Protein AF-A0A3D3FAV3-F1 (afdb_monomer_lite)

Sequence (83 aa):
MRKRFLFCISLLLLTAVACEKETERMEDYVADFATVVRENDAVKFLLDNNRLLTPSPPSDYTGKDGQRVVISYTPLQGDSVKI

Foldseek 3Di:
DVVVVVVVVVVVVVVVPPPPPPPPPPQPKDKFKWFWADDPNFIWTQGPVRQIAHEVVTDPDPDDHRDIDIDIWHDDPDRYTHD

pLDDT: mean 86.88, std 13.28, range [55.81, 98.62]

Structure (mmCIF, N/CA/C/O backbone):
data_AF-A0A3D3FAV3-F1
#
_entry.id   AF-A0A3D3FAV3-F1
#
loop_
_atom_site.group_PDB
_atom_site.id
_atom_site.type_symbol
_atom_site.label_atom_id
_atom_site.label_alt_id
_atom_site.label_comp_id
_atom_site.label_asym_id
_atom_site.label_entity_id
_atom_site.label_seq_id
_atom_site.pdbx_PDB_ins_code
_atom_site.Cartn_x
_atom_site.Cartn_y
_atom_site.Cartn_z
_atom_site.occupancy
_atom_site.B_iso_or_equiv
_atom_site.auth_seq_id
_atom_site.auth_comp_id
_atom_site.auth_asym_id
_atom_site.auth_atom_id
_atom_site.pdbx_PDB_model_num
ATOM 1 N N . MET A 1 1 ? -10.847 -8.641 67.276 1.00 59.06 1 MET A N 1
ATOM 2 C CA . MET A 1 1 ? -11.562 -8.011 66.137 1.00 59.06 1 MET A CA 1
ATOM 3 C C . MET A 1 1 ? -10.657 -7.145 65.254 1.00 59.06 1 MET A C 1
ATOM 5 O O . MET A 1 1 ? -10.701 -7.322 64.046 1.00 59.06 1 MET A O 1
ATOM 9 N N . ARG A 1 2 ? -9.750 -6.325 65.818 1.00 70.31 2 ARG A N 1
ATOM 10 C CA . ARG A 1 2 ? -8.764 -5.516 65.059 1.00 70.31 2 ARG A CA 1
ATOM 11 C C . ARG A 1 2 ? -7.947 -6.272 63.992 1.00 70.31 2 ARG A C 1
ATOM 13 O O . ARG A 1 2 ? -7.824 -5.779 62.883 1.00 70.31 2 ARG A O 1
ATOM 20 N N . LYS A 1 3 ? -7.433 -7.476 64.288 1.00 70.25 3 LYS A N 1
ATOM 21 C CA . LYS A 1 3 ? -6.621 -8.262 63.329 1.00 70.25 3 LYS A CA 1
ATOM 22 C C . LYS A 1 3 ? -7.415 -8.772 62.117 1.00 70.25 3 LYS A C 1
ATOM 24 O O . LYS A 1 3 ? -6.892 -8.777 61.013 1.00 70.25 3 LYS A O 1
ATOM 29 N N . ARG A 1 4 ? -8.685 -9.153 62.317 1.00 76.69 4 ARG A N 1
ATOM 30 C CA . ARG A 1 4 ? -9.590 -9.561 61.224 1.00 76.69 4 ARG A CA 1
ATOM 31 C C . ARG A 1 4 ? -9.962 -8.366 60.344 1.00 76.69 4 ARG A C 1
ATOM 33 O O . ARG A 1 4 ? -10.007 -8.498 59.133 1.00 76.69 4 ARG A O 1
ATOM 40 N N . PHE A 1 5 ? -10.145 -7.197 60.956 1.00 80.62 5 PHE A N 1
ATOM 41 C CA . PHE A 1 5 ? -10.412 -5.949 60.243 1.00 80.62 5 PHE A CA 1
ATOM 42 C C . PHE A 1 5 ? -9.224 -5.506 59.373 1.00 80.62 5 PHE A C 1
ATOM 44 O O . PHE A 1 5 ? -9.403 -5.198 58.201 1.00 80.62 5 PHE A O 1
ATOM 51 N N . LEU A 1 6 ? -8.001 -5.574 59.912 1.00 82.19 6 LEU A N 1
ATOM 52 C CA . LEU A 1 6 ? -6.763 -5.330 59.158 1.00 82.19 6 LEU A CA 1
ATOM 53 C C . LEU A 1 6 ? -6.582 -6.310 57.990 1.00 82.19 6 LEU A C 1
ATOM 55 O O . LEU A 1 6 ? -6.159 -5.902 56.914 1.00 82.19 6 LEU A O 1
ATOM 59 N N . PHE A 1 7 ? -6.949 -7.580 58.182 1.00 85.19 7 PHE A N 1
ATOM 60 C CA . PHE A 1 7 ? -6.908 -8.585 57.120 1.00 85.19 7 PHE A CA 1
ATOM 61 C C . PHE A 1 7 ? -7.898 -8.271 55.989 1.00 85.19 7 PHE A C 1
ATOM 63 O O . PHE A 1 7 ? -7.524 -8.322 54.822 1.00 85.19 7 PHE A O 1
ATOM 70 N N . CYS A 1 8 ? -9.129 -7.865 56.317 1.00 84.12 8 CYS A N 1
ATOM 71 C CA . CYS A 1 8 ? -10.107 -7.456 55.306 1.00 84.12 8 CYS A CA 1
ATOM 72 C C . CYS A 1 8 ? -9.659 -6.207 54.532 1.00 84.12 8 CYS A C 1
ATOM 74 O O . CYS A 1 8 ? -9.826 -6.157 53.319 1.00 84.12 8 CYS A O 1
ATOM 76 N N . ILE A 1 9 ? -9.050 -5.227 55.209 1.00 84.00 9 ILE A N 1
ATOM 77 C CA . ILE A 1 9 ? -8.504 -4.026 54.555 1.00 84.00 9 ILE A CA 1
ATOM 78 C C . ILE A 1 9 ? -7.355 -4.394 53.610 1.00 84.00 9 ILE A C 1
ATOM 80 O O . ILE A 1 9 ? -7.315 -3.922 52.478 1.00 84.00 9 ILE A O 1
ATOM 84 N N . SER A 1 10 ? -6.452 -5.276 54.046 1.00 81.50 10 SER A N 1
ATOM 85 C CA . SER A 1 10 ? -5.361 -5.779 53.207 1.00 81.50 10 SER A CA 1
ATOM 86 C C . SER A 1 10 ? -5.879 -6.512 51.968 1.00 81.50 10 SER A C 1
ATOM 88 O O . SER A 1 10 ? -5.309 -6.351 50.894 1.00 81.50 10 SER A O 1
ATOM 90 N N . LEU A 1 11 ? -6.947 -7.303 52.106 1.00 80.00 11 LEU A N 1
ATOM 91 C CA . LEU A 1 11 ? -7.549 -8.038 50.994 1.00 80.00 11 LEU A CA 1
ATOM 92 C C . LEU A 1 11 ? -8.244 -7.103 49.991 1.00 80.00 11 LEU A C 1
ATOM 94 O O . LEU A 1 11 ? -8.179 -7.342 48.790 1.00 80.00 11 LEU A O 1
ATOM 98 N N . LEU A 1 12 ? -8.851 -6.014 50.471 1.00 78.44 12 LEU A N 1
ATOM 99 C CA . LEU A 1 12 ? -9.506 -5.005 49.633 1.00 78.44 12 LEU A CA 1
ATOM 100 C C . LEU A 1 12 ? -8.499 -4.141 48.850 1.00 78.44 12 LEU A C 1
ATOM 102 O O . LEU A 1 12 ? -8.771 -3.720 47.732 1.00 78.44 12 LEU A O 1
ATOM 106 N N . LEU A 1 13 ? -7.316 -3.885 49.414 1.00 76.56 13 LEU A N 1
ATOM 107 C CA . LEU A 1 13 ? -6.260 -3.125 48.735 1.00 76.56 13 LEU A CA 1
ATOM 108 C C . LEU A 1 13 ? -5.597 -3.921 47.599 1.00 76.56 13 LEU A C 1
ATOM 110 O O . LEU A 1 13 ? -5.139 -3.324 46.630 1.00 76.56 13 LEU A O 1
ATOM 114 N N . LEU A 1 14 ? -5.595 -5.257 47.674 1.00 71.81 14 LEU A N 1
ATOM 115 C CA . LEU A 1 14 ? -5.057 -6.133 46.625 1.00 71.81 14 LEU A CA 1
ATOM 116 C C . LEU A 1 14 ? -5.860 -6.062 45.316 1.00 71.81 14 LEU A C 1
ATOM 118 O O . LEU A 1 14 ? -5.277 -6.215 44.247 1.00 71.81 14 LEU A O 1
ATOM 122 N N . THR A 1 15 ? -7.168 -5.784 45.368 1.00 68.81 15 THR A N 1
ATOM 123 C CA . THR A 1 15 ? -7.992 -5.649 44.152 1.00 68.81 15 THR A CA 1
ATOM 124 C C . THR A 1 15 ? -7.796 -4.310 43.440 1.00 68.81 15 THR A C 1
ATOM 126 O O . THR A 1 15 ? -8.151 -4.190 42.274 1.00 68.81 15 THR A O 1
ATOM 129 N N . ALA A 1 16 ? -7.223 -3.308 44.114 1.00 64.56 16 ALA A N 1
ATOM 130 C CA . ALA A 1 16 ? -6.947 -1.994 43.530 1.00 64.56 16 ALA A CA 1
ATOM 131 C C . ALA A 1 16 ? -5.634 -1.949 42.724 1.00 64.56 16 ALA A C 1
ATOM 133 O O . ALA A 1 16 ? -5.376 -0.966 42.039 1.00 64.56 16 ALA A O 1
ATOM 134 N N . VAL A 1 17 ? -4.815 -3.010 42.777 1.00 65.38 17 VAL A N 1
ATOM 135 C CA . VAL A 1 17 ? -3.566 -3.137 41.998 1.00 65.38 17 VAL A CA 1
ATOM 136 C C . VAL A 1 17 ? -3.792 -3.897 40.685 1.00 65.38 17 VAL A C 1
ATOM 138 O O . VAL A 1 17 ? -2.862 -4.473 40.120 1.00 65.38 17 VAL A O 1
ATOM 141 N N . ALA A 1 18 ? -5.027 -3.911 40.176 1.00 62.72 18 ALA A N 1
ATOM 142 C CA . ALA A 1 18 ? -5.278 -4.259 38.785 1.00 62.72 18 ALA A CA 1
ATOM 143 C C . ALA A 1 18 ? -4.689 -3.135 37.921 1.00 62.72 18 ALA A C 1
ATOM 145 O O . ALA A 1 18 ? -5.355 -2.162 37.587 1.00 62.72 18 ALA A O 1
ATOM 146 N N . CYS A 1 19 ? -3.387 -3.240 37.660 1.00 68.12 19 CYS A N 1
ATOM 147 C CA . CYS A 1 19 ? -2.668 -2.386 36.736 1.00 68.12 19 CYS A CA 1
ATOM 148 C C . CYS A 1 19 ? -3.278 -2.628 35.356 1.00 68.12 19 CYS A C 1
ATOM 150 O O . CYS A 1 19 ? -3.019 -3.653 34.721 1.00 68.12 19 CYS A O 1
ATOM 152 N N . GLU A 1 20 ? -4.153 -1.723 34.936 1.00 64.19 20 GLU A N 1
ATOM 153 C CA . GLU A 1 20 ? -4.655 -1.680 33.576 1.00 64.19 20 GLU A CA 1
ATOM 154 C C . GLU A 1 20 ? -3.461 -1.281 32.710 1.00 64.19 20 GLU A C 1
ATOM 156 O O . GLU A 1 20 ? -3.098 -0.111 32.609 1.00 64.19 20 GLU A O 1
ATOM 161 N N . LYS A 1 21 ? -2.746 -2.288 32.191 1.00 67.75 21 LYS A N 1
ATOM 162 C CA . LYS A 1 21 ? -1.694 -2.058 31.206 1.00 67.75 21 LYS A CA 1
ATOM 163 C C . LYS A 1 21 ? -2.380 -1.326 30.060 1.00 67.75 21 LYS A C 1
ATOM 165 O O . LYS A 1 21 ? -3.281 -1.901 29.446 1.00 67.75 21 LYS A O 1
ATOM 170 N N . GLU A 1 22 ? -1.981 -0.077 29.807 1.00 65.31 22 GLU A N 1
ATOM 171 C CA . GLU A 1 22 ? -2.441 0.638 28.621 1.00 65.31 22 GLU A CA 1
ATOM 172 C C . GLU A 1 22 ? -2.274 -0.311 27.442 1.00 65.31 22 GLU A C 1
ATOM 174 O O . GLU A 1 22 ? -1.225 -0.945 27.279 1.00 65.31 22 GLU A O 1
ATOM 179 N N . THR A 1 23 ? -3.351 -0.503 26.684 1.00 60.19 23 THR A N 1
ATOM 180 C CA . THR A 1 23 ? -3.264 -1.296 25.469 1.00 60.19 23 THR A CA 1
ATOM 181 C C . THR A 1 23 ? -2.303 -0.540 24.567 1.00 60.19 23 THR A C 1
ATOM 183 O O . THR A 1 23 ? -2.695 0.440 23.938 1.00 60.19 23 THR A O 1
ATOM 186 N N . GLU A 1 24 ? -1.036 -0.955 24.547 1.00 58.44 24 GLU A N 1
ATOM 187 C CA . GLU A 1 24 ? -0.104 -0.615 23.485 1.00 58.44 24 GLU A CA 1
ATOM 188 C C . GLU A 1 24 ? -0.768 -1.150 22.221 1.00 58.44 24 GLU A C 1
ATOM 190 O O . GLU A 1 24 ? -0.665 -2.334 21.893 1.00 58.44 24 GLU A O 1
ATOM 195 N N . ARG A 1 25 ? -1.568 -0.298 21.567 1.00 56.31 25 ARG A N 1
ATOM 196 C CA . ARG A 1 25 ? -2.015 -0.541 20.208 1.00 56.31 25 ARG A CA 1
ATOM 197 C C . ARG A 1 25 ? -0.723 -0.771 19.449 1.00 56.31 25 ARG A C 1
ATOM 199 O O . ARG A 1 25 ? 0.082 0.150 19.329 1.00 56.31 25 ARG A O 1
ATOM 206 N N . MET A 1 26 ? -0.515 -2.000 18.978 1.00 55.81 26 MET A N 1
ATOM 207 C CA . MET A 1 26 ? 0.307 -2.176 17.794 1.00 55.81 26 MET A CA 1
ATOM 208 C C . MET A 1 26 ? -0.205 -1.118 16.828 1.00 55.81 26 MET A C 1
ATOM 210 O O . MET A 1 26 ? -1.401 -1.130 16.535 1.00 55.81 26 MET A O 1
ATOM 214 N N . GLU A 1 27 ? 0.633 -0.142 16.467 1.00 58.25 27 GLU A N 1
ATOM 215 C CA . GLU A 1 27 ? 0.284 0.839 15.438 1.00 58.25 27 GLU A CA 1
ATOM 216 C C . GLU A 1 27 ? -0.413 0.067 14.315 1.00 58.25 27 GLU A C 1
ATOM 218 O O . GLU A 1 27 ? 0.040 -1.035 14.009 1.00 58.25 27 GLU A O 1
ATOM 223 N N . ASP A 1 28 ? -1.555 0.548 13.820 1.00 70.38 28 ASP A N 1
ATOM 224 C CA . ASP A 1 28 ? -2.490 -0.233 13.001 1.00 70.38 28 ASP A CA 1
ATOM 225 C C . ASP A 1 28 ? -1.838 -0.689 11.675 1.00 70.38 28 ASP A C 1
ATOM 227 O O . ASP A 1 28 ? -2.054 -0.103 10.616 1.00 70.38 28 ASP A O 1
ATOM 231 N N . TYR A 1 29 ? -0.988 -1.712 11.734 1.00 80.31 29 TYR A N 1
ATOM 232 C CA . TYR A 1 29 ? -0.283 -2.307 10.613 1.00 80.31 29 TYR A CA 1
ATOM 233 C C . TYR A 1 29 ? -1.202 -3.363 10.022 1.00 80.31 29 TYR A C 1
ATOM 235 O O . TYR A 1 29 ? -1.468 -4.407 10.622 1.00 80.31 29 TYR A O 1
ATOM 243 N N . VAL A 1 30 ? -1.705 -3.061 8.834 1.00 91.06 30 VAL A N 1
ATOM 244 C CA . VAL A 1 30 ? -2.528 -3.953 8.028 1.00 91.06 30 VAL A CA 1
ATOM 245 C C . VAL A 1 30 ? -1.626 -4.608 6.994 1.00 91.06 30 VAL A C 1
ATOM 247 O O . VAL A 1 30 ? -0.803 -3.936 6.376 1.00 91.06 30 VAL A O 1
ATOM 250 N N . ALA A 1 31 ? -1.783 -5.914 6.803 1.00 93.69 31 ALA A N 1
ATOM 251 C CA . ALA A 1 31 ? -1.133 -6.643 5.727 1.00 93.69 31 ALA A CA 1
ATOM 252 C C . ALA A 1 31 ? -2.197 -7.234 4.802 1.00 93.69 31 ALA A C 1
ATOM 254 O O . ALA A 1 31 ? -3.037 -8.005 5.257 1.00 93.69 31 ALA A O 1
ATOM 255 N N . ASP A 1 32 ? -2.136 -6.893 3.517 1.00 96.56 32 ASP A N 1
ATOM 256 C CA . ASP A 1 32 ? -3.097 -7.340 2.507 1.00 96.56 32 ASP A CA 1
ATOM 257 C C . ASP A 1 32 ? -2.395 -7.738 1.206 1.00 96.56 32 ASP A C 1
ATOM 259 O O . ASP A 1 32 ? -1.257 -7.347 0.927 1.00 96.56 32 ASP A O 1
ATOM 263 N N . PHE A 1 33 ? -3.092 -8.514 0.377 1.00 98.19 33 PHE A N 1
ATOM 264 C CA . PHE A 1 33 ? -2.663 -8.749 -0.994 1.00 98.19 33 PHE A CA 1
ATOM 265 C C . PHE A 1 33 ? -3.145 -7.616 -1.907 1.00 98.19 33 PHE A C 1
ATOM 267 O O . PHE A 1 33 ? -4.312 -7.221 -1.867 1.00 98.19 33 PHE A O 1
ATOM 274 N N . ALA A 1 34 ? -2.251 -7.123 -2.762 1.00 98.19 34 ALA A N 1
ATOM 275 C CA . ALA A 1 34 ? -2.533 -6.015 -3.664 1.00 98.19 34 ALA A CA 1
ATOM 276 C C . ALA A 1 34 ? -1.910 -6.214 -5.047 1.00 98.19 34 ALA A C 1
ATOM 278 O O . ALA A 1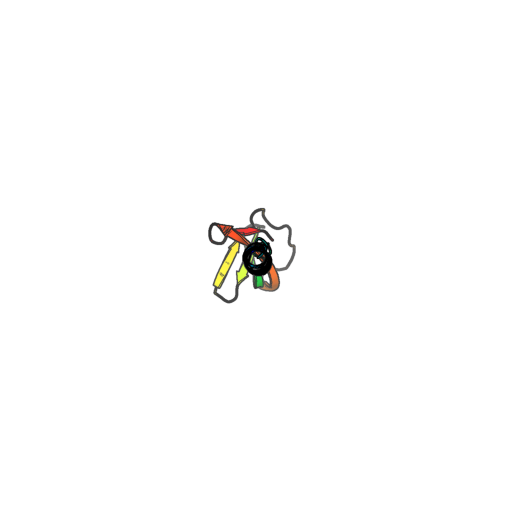 34 ? -0.940 -6.953 -5.225 1.00 98.19 34 ALA A O 1
ATOM 279 N N . THR A 1 35 ? -2.468 -5.530 -6.037 1.00 98.62 35 THR A N 1
ATOM 280 C CA . THR A 1 35 ? -1.907 -5.403 -7.381 1.00 98.62 35 THR A CA 1
ATOM 281 C C . THR A 1 35 ? -1.314 -4.007 -7.536 1.00 98.62 35 THR A C 1
ATOM 283 O O . THR A 1 35 ? -1.966 -3.009 -7.232 1.00 98.62 35 THR A O 1
ATOM 286 N N . VAL A 1 36 ? -0.066 -3.935 -7.989 1.00 98.25 36 VAL A N 1
ATOM 287 C CA . VAL A 1 36 ? 0.635 -2.679 -8.270 1.00 98.25 36 VAL A CA 1
ATOM 288 C C . VAL A 1 36 ? -0.040 -1.978 -9.445 1.00 98.25 36 VAL A C 1
ATOM 290 O O . VAL A 1 36 ? -0.220 -2.590 -10.497 1.00 98.25 36 VAL A O 1
ATOM 293 N N . VAL A 1 37 ? -0.371 -0.701 -9.266 1.00 98.12 37 VAL A N 1
ATOM 294 C CA . VAL A 1 37 ? -0.905 0.182 -10.310 1.00 98.12 37 VAL A CA 1
ATOM 295 C C . VAL A 1 37 ? 0.056 1.354 -10.488 1.00 98.12 37 VAL A C 1
ATOM 297 O O . VAL A 1 37 ? 0.374 2.044 -9.516 1.00 98.12 37 VAL A O 1
ATOM 300 N N . ARG A 1 38 ? 0.534 1.584 -11.714 1.00 95.50 38 ARG A N 1
ATOM 301 C CA . ARG A 1 38 ? 1.402 2.720 -12.059 1.00 95.50 38 ARG A CA 1
ATOM 302 C C . ARG A 1 38 ? 0.633 3.790 -12.827 1.00 95.50 38 ARG A C 1
ATOM 304 O O . ARG A 1 38 ? 0.138 3.545 -13.920 1.00 95.50 38 ARG A O 1
ATOM 311 N N . GLU A 1 39 ? 0.606 5.004 -12.285 1.00 91.31 39 GLU A N 1
ATOM 312 C CA . GLU A 1 39 ? -0.006 6.181 -12.911 1.00 91.31 39 GLU A CA 1
ATOM 313 C C . GLU A 1 39 ? 0.961 7.367 -12.820 1.00 91.31 39 GLU A C 1
ATOM 315 O O . GLU A 1 39 ? 1.311 7.777 -11.717 1.00 91.31 39 GLU A O 1
ATOM 320 N N . ASN A 1 40 ? 1.369 7.950 -13.955 1.00 88.56 40 ASN A N 1
ATOM 321 C CA . ASN A 1 40 ? 2.229 9.149 -14.005 1.00 88.56 40 ASN A CA 1
ATOM 322 C C . ASN A 1 40 ? 3.478 9.053 -13.100 1.00 88.56 40 ASN A C 1
ATOM 324 O O . ASN A 1 40 ? 3.725 9.938 -12.286 1.00 88.56 40 ASN A O 1
ATOM 328 N N . ASP A 1 41 ? 4.216 7.945 -13.200 1.00 85.06 41 ASP A N 1
ATOM 329 C CA . ASP A 1 41 ? 5.390 7.601 -12.376 1.00 85.06 41 ASP A CA 1
ATOM 330 C C . ASP A 1 41 ? 5.134 7.379 -10.871 1.00 85.06 41 ASP A C 1
ATOM 332 O O . ASP A 1 41 ? 6.041 6.960 -10.152 1.00 85.06 41 ASP A O 1
ATOM 336 N N . ALA A 1 42 ? 3.900 7.548 -10.387 1.00 93.50 42 ALA A N 1
ATOM 337 C CA . ALA A 1 42 ? 3.512 7.189 -9.029 1.00 93.50 42 ALA A CA 1
ATOM 338 C C . ALA A 1 42 ? 3.064 5.724 -8.943 1.00 93.50 42 ALA A C 1
ATOM 340 O O . ALA A 1 42 ? 2.449 5.175 -9.863 1.00 93.50 42 ALA A O 1
ATOM 341 N N . VAL A 1 43 ? 3.348 5.095 -7.802 1.00 97.06 43 VAL A N 1
ATOM 342 C CA . VAL A 1 43 ? 2.867 3.751 -7.479 1.00 97.06 43 VAL A CA 1
ATOM 343 C C . VAL A 1 43 ? 1.662 3.822 -6.547 1.00 97.06 43 VAL A C 1
ATOM 345 O O . VAL A 1 43 ? 1.657 4.565 -5.567 1.00 97.06 43 VAL A O 1
ATOM 348 N N . LYS A 1 44 ? 0.643 3.028 -6.858 1.00 97.62 44 LYS A N 1
ATOM 349 C CA . LYS A 1 44 ? -0.540 2.780 -6.033 1.00 97.62 44 LYS A CA 1
ATOM 350 C C . LYS A 1 44 ? -0.751 1.276 -5.890 1.00 97.62 44 LYS A C 1
ATOM 352 O O . LYS A 1 44 ? -0.170 0.482 -6.634 1.00 97.62 44 LYS A O 1
ATOM 357 N N . PHE A 1 45 ? -1.595 0.885 -4.943 1.00 98.00 45 PHE A N 1
ATOM 358 C CA . PHE A 1 45 ? -1.855 -0.523 -4.643 1.00 98.00 45 PHE A CA 1
ATOM 359 C C . PHE A 1 45 ? -3.357 -0.791 -4.638 1.00 98.00 45 PHE A C 1
ATOM 361 O O . PHE A 1 45 ? -4.076 -0.307 -3.768 1.00 98.00 45 PHE A O 1
ATOM 368 N N . LEU A 1 46 ? -3.834 -1.553 -5.621 1.00 98.50 46 LEU A N 1
ATOM 369 C CA . LEU A 1 46 ? -5.224 -1.989 -5.697 1.00 98.50 46 LEU A CA 1
ATOM 370 C C . LEU A 1 46 ? -5.398 -3.265 -4.871 1.00 98.50 46 LEU A C 1
ATOM 372 O O . LEU A 1 46 ? -4.866 -4.316 -5.231 1.00 98.50 46 LEU A O 1
ATOM 376 N N . LEU A 1 47 ? -6.129 -3.169 -3.767 1.00 98.00 47 LEU A N 1
ATOM 377 C CA . LEU A 1 47 ? -6.486 -4.306 -2.923 1.00 98.00 47 LEU A CA 1
ATOM 378 C C . LEU A 1 47 ? -7.572 -5.171 -3.578 1.00 98.00 47 LEU A C 1
ATOM 380 O O . LEU A 1 47 ? -8.332 -4.709 -4.429 1.00 98.00 47 LEU A O 1
ATOM 384 N N . ASP A 1 48 ? -7.725 -6.406 -3.098 1.00 97.94 48 ASP A N 1
ATOM 385 C CA . ASP A 1 48 ? -8.751 -7.348 -3.587 1.00 97.94 48 ASP A CA 1
ATOM 386 C C . ASP A 1 48 ? -10.188 -6.911 -3.308 1.00 97.94 48 ASP A C 1
ATOM 388 O O . ASP A 1 48 ? -11.123 -7.347 -3.976 1.00 97.94 48 ASP A O 1
ATOM 392 N N . ASN A 1 49 ? -10.374 -6.027 -2.329 1.00 96.38 49 ASN A N 1
ATOM 393 C CA . ASN A 1 49 ? -11.660 -5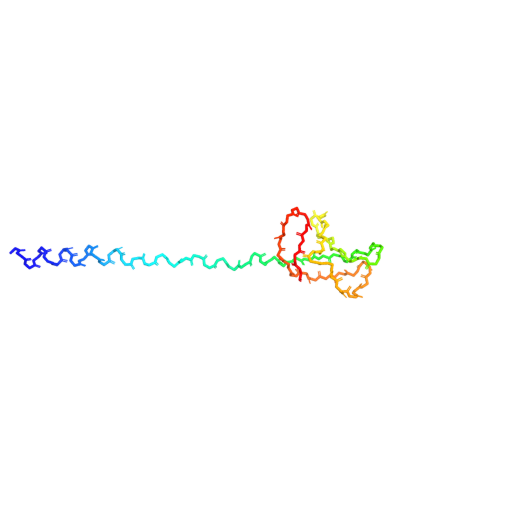.401 -2.035 1.00 96.38 49 ASN A CA 1
ATOM 394 C C . ASN A 1 49 ? -11.940 -4.165 -2.917 1.00 96.38 49 ASN A C 1
ATOM 396 O O . ASN A 1 49 ? -12.842 -3.390 -2.603 1.00 96.38 49 ASN A O 1
ATOM 400 N N . ASN A 1 50 ? -11.177 -3.974 -3.999 1.00 97.12 50 ASN A N 1
ATOM 401 C CA . ASN A 1 50 ? -11.241 -2.850 -4.937 1.00 97.12 50 ASN A CA 1
ATOM 402 C C . ASN A 1 50 ? -10.886 -1.472 -4.352 1.00 97.12 50 ASN A C 1
ATOM 404 O O . ASN A 1 50 ? -11.121 -0.455 -5.008 1.00 97.12 50 ASN A O 1
ATOM 408 N N . ARG A 1 51 ? -10.301 -1.397 -3.151 1.00 97.06 51 ARG A N 1
ATOM 409 C CA . ARG A 1 51 ? -9.744 -0.137 -2.636 1.00 97.06 51 ARG A CA 1
ATOM 410 C C . ARG A 1 51 ? -8.394 0.154 -3.279 1.00 97.06 51 ARG A C 1
ATOM 412 O O . ARG A 1 51 ? -7.543 -0.729 -3.353 1.00 97.06 51 ARG A O 1
ATOM 419 N N . LEU A 1 52 ? -8.182 1.398 -3.704 1.00 97.81 52 LEU A N 1
ATOM 420 C CA . LEU A 1 52 ? -6.931 1.845 -4.315 1.00 97.81 52 LEU A CA 1
ATOM 421 C C . LEU A 1 52 ? -6.121 2.676 -3.320 1.00 97.81 52 LEU A C 1
ATOM 423 O O . LEU A 1 52 ? -6.381 3.862 -3.136 1.00 97.81 52 LEU A O 1
ATOM 427 N N . LEU A 1 53 ? -5.121 2.061 -2.699 1.00 97.44 53 LEU A N 1
ATOM 428 C CA . LEU A 1 53 ? -4.271 2.728 -1.721 1.00 97.44 53 LEU A CA 1
ATOM 429 C C . LEU A 1 53 ? -3.278 3.667 -2.406 1.00 97.44 53 LEU A C 1
ATOM 431 O O . LEU A 1 53 ? -2.590 3.281 -3.358 1.00 97.44 53 LEU A O 1
ATOM 435 N N . THR A 1 54 ? -3.171 4.884 -1.877 1.00 97.56 54 THR A N 1
ATOM 436 C CA . THR A 1 54 ? -2.224 5.904 -2.336 1.00 97.56 54 THR A CA 1
ATOM 437 C C . THR A 1 54 ? -1.161 6.140 -1.259 1.00 97.56 54 THR A C 1
ATOM 439 O O . THR A 1 54 ? -1.492 6.612 -0.169 1.00 97.56 54 THR A O 1
ATOM 442 N N . PRO A 1 55 ? 0.118 5.828 -1.525 1.00 97.06 55 PRO A N 1
ATOM 443 C CA . PRO A 1 55 ? 1.188 6.073 -0.566 1.00 97.06 55 PRO A CA 1
ATOM 444 C C . PRO A 1 55 ? 1.349 7.571 -0.275 1.00 97.06 55 PRO A C 1
ATOM 446 O O . PRO A 1 55 ? 1.404 8.391 -1.194 1.00 97.06 55 PRO A O 1
ATOM 449 N N . SER A 1 56 ? 1.451 7.925 1.005 1.00 96.12 56 SER A N 1
ATOM 450 C CA . SER A 1 56 ? 1.779 9.268 1.481 1.00 96.12 56 SER A CA 1
ATOM 451 C C . SER A 1 56 ? 2.775 9.163 2.647 1.00 96.12 56 SER A C 1
ATOM 453 O O . SER A 1 56 ? 2.361 8.867 3.771 1.00 96.12 56 SER A O 1
ATOM 455 N N . PRO A 1 57 ? 4.078 9.421 2.428 1.00 95.38 57 PRO A N 1
ATOM 456 C CA . PRO A 1 57 ? 4.682 9.969 1.207 1.00 95.38 57 PRO A CA 1
ATOM 457 C C . PRO A 1 57 ? 4.649 8.995 0.011 1.00 95.38 57 PRO A C 1
ATOM 459 O O . PRO A 1 57 ? 4.439 7.797 0.212 1.00 95.38 57 PRO A O 1
ATOM 462 N N . PRO A 1 58 ? 4.860 9.484 -1.230 1.00 95.19 58 PRO A N 1
ATOM 463 C CA . PRO A 1 58 ? 4.984 8.622 -2.403 1.00 95.19 58 PRO A CA 1
ATOM 464 C C . PRO A 1 58 ? 6.047 7.539 -2.187 1.00 95.19 58 PRO A C 1
ATOM 466 O O . PRO A 1 58 ? 7.135 7.828 -1.690 1.00 95.19 58 PRO A O 1
ATOM 469 N N . SER A 1 59 ? 5.731 6.301 -2.564 1.00 94.81 59 SER A N 1
ATOM 470 C CA . SER A 1 59 ? 6.655 5.172 -2.435 1.00 94.81 59 SER A CA 1
ATOM 471 C C . SER A 1 59 ? 7.639 5.133 -3.609 1.00 94.81 59 SER A C 1
ATOM 473 O O . SER A 1 59 ? 7.269 5.395 -4.752 1.00 94.81 59 SER A O 1
ATOM 475 N N . ASP A 1 60 ? 8.886 4.761 -3.325 1.00 94.06 60 ASP A N 1
ATOM 476 C CA . ASP A 1 60 ? 9.959 4.514 -4.294 1.00 94.06 60 ASP A CA 1
ATOM 477 C C . ASP A 1 60 ? 9.951 3.075 -4.845 1.00 94.06 60 ASP A C 1
ATOM 479 O O . ASP A 1 60 ? 10.860 2.667 -5.571 1.00 94.06 60 ASP A O 1
ATOM 483 N N . TYR A 1 61 ? 8.918 2.291 -4.524 1.00 95.06 61 TYR A N 1
ATOM 484 C CA . TYR A 1 61 ? 8.810 0.901 -4.938 1.00 95.06 61 TYR A CA 1
ATOM 485 C C . TYR A 1 61 ? 8.832 0.749 -6.469 1.00 95.06 61 TYR A C 1
ATOM 487 O O . TYR A 1 61 ? 8.015 1.309 -7.208 1.00 95.06 61 TYR A O 1
ATOM 495 N N . THR A 1 62 ? 9.755 -0.078 -6.964 1.00 93.50 62 THR A N 1
ATOM 496 C CA . THR A 1 62 ? 10.062 -0.242 -8.397 1.00 93.50 62 THR A CA 1
ATOM 497 C C . THR A 1 62 ? 9.381 -1.451 -9.056 1.00 93.50 62 THR A C 1
ATOM 499 O O . THR A 1 62 ? 9.672 -1.772 -10.208 1.00 93.50 62 THR A O 1
ATOM 502 N N . GLY A 1 63 ? 8.431 -2.109 -8.376 1.00 94.12 63 GLY A N 1
ATOM 503 C CA . GLY A 1 63 ? 7.689 -3.255 -8.926 1.00 94.12 63 GLY A CA 1
ATOM 504 C C . GLY A 1 63 ? 6.898 -2.926 -10.198 1.00 94.12 63 GLY A C 1
ATOM 505 O O . GLY A 1 63 ? 6.555 -1.777 -10.457 1.00 94.12 63 GLY A 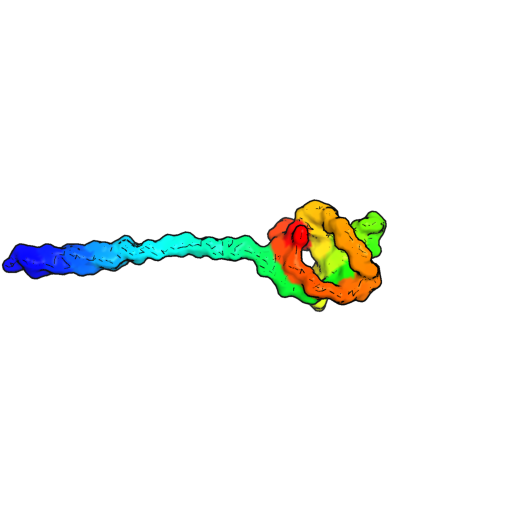O 1
ATOM 506 N N . LYS A 1 64 ? 6.615 -3.911 -11.045 1.00 96.31 64 LYS A N 1
ATOM 507 C CA . LYS A 1 64 ? 5.976 -3.666 -12.352 1.00 96.31 64 LYS A CA 1
ATOM 508 C C . LYS A 1 64 ? 4.480 -3.383 -12.207 1.00 96.31 64 LYS A C 1
ATOM 510 O O . LYS A 1 64 ? 3.850 -3.878 -11.281 1.00 96.31 64 LYS A O 1
ATOM 515 N N . ASP A 1 65 ? 3.914 -2.628 -13.145 1.00 97.69 65 ASP A N 1
ATOM 516 C CA . ASP A 1 65 ? 2.457 -2.494 -13.248 1.00 97.69 65 ASP A CA 1
ATOM 517 C C . ASP A 1 65 ? 1.803 -3.879 -13.420 1.00 97.69 65 ASP A C 1
ATOM 519 O O . ASP A 1 65 ? 2.344 -4.745 -14.115 1.00 97.69 65 ASP A O 1
ATOM 523 N N . GLY A 1 66 ? 0.699 -4.124 -12.713 1.00 97.88 66 GLY A N 1
ATOM 524 C CA . GLY A 1 66 ? 0.030 -5.426 -12.655 1.00 97.88 66 GLY A CA 1
ATOM 525 C C . GLY A 1 66 ? 0.722 -6.479 -11.778 1.00 97.88 66 GLY A C 1
ATOM 526 O O . GLY A 1 66 ? 0.216 -7.595 -11.648 1.00 97.88 66 GLY A O 1
ATOM 527 N N . GLN A 1 67 ? 1.866 -6.169 -11.156 1.00 98.31 67 GLN A N 1
ATOM 528 C CA . GLN A 1 67 ? 2.547 -7.105 -10.262 1.00 98.31 67 GLN A CA 1
ATOM 529 C C . GLN A 1 67 ? 1.719 -7.350 -8.998 1.00 98.31 67 GLN A C 1
ATOM 531 O O . GLN A 1 67 ? 1.271 -6.418 -8.335 1.00 98.31 67 GLN A O 1
ATOM 536 N N . ARG A 1 68 ? 1.577 -8.622 -8.624 1.00 98.38 68 ARG A N 1
ATOM 537 C CA . ARG A 1 68 ? 0.939 -9.027 -7.374 1.00 98.38 68 ARG A CA 1
ATOM 538 C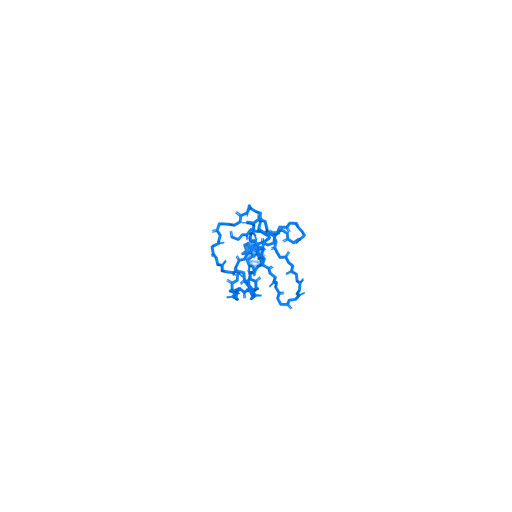 C . ARG A 1 68 ? 1.929 -8.963 -6.210 1.00 98.38 68 ARG A C 1
ATOM 540 O O . ARG A 1 68 ? 3.036 -9.490 -6.323 1.00 98.38 68 ARG A O 1
ATOM 547 N N . VAL A 1 69 ? 1.537 -8.341 -5.102 1.00 98.06 69 VAL A N 1
ATOM 548 C CA . VAL A 1 69 ? 2.377 -8.142 -3.912 1.00 98.06 69 VAL A CA 1
ATOM 549 C C . VAL A 1 69 ? 1.592 -8.396 -2.626 1.00 98.06 69 VAL A C 1
ATOM 551 O O . VAL A 1 69 ? 0.363 -8.344 -2.615 1.00 98.06 69 VAL A O 1
ATOM 554 N N . VAL A 1 70 ? 2.316 -8.654 -1.538 1.00 97.75 70 VAL A N 1
ATOM 555 C CA . VAL A 1 70 ? 1.806 -8.462 -0.176 1.00 97.75 70 VAL A CA 1
ATOM 556 C C . VAL A 1 70 ? 2.317 -7.108 0.290 1.00 97.75 70 VAL A C 1
ATOM 558 O O . VAL A 1 70 ? 3.518 -6.849 0.201 1.00 97.75 70 VAL A O 1
ATOM 561 N N . ILE A 1 71 ? 1.418 -6.248 0.750 1.00 96.06 71 ILE A N 1
ATOM 562 C CA . ILE A 1 71 ? 1.740 -4.916 1.252 1.00 96.06 71 ILE A CA 1
ATOM 563 C C . ILE A 1 71 ? 1.451 -4.865 2.748 1.00 96.06 71 ILE A C 1
ATOM 565 O O . ILE A 1 71 ? 0.396 -5.313 3.181 1.00 96.06 71 ILE A O 1
ATOM 569 N N . SER A 1 72 ? 2.385 -4.311 3.518 1.00 95.38 72 SER A N 1
ATOM 570 C CA . SER A 1 72 ? 2.171 -3.919 4.911 1.00 95.38 72 SER A CA 1
ATOM 571 C C . SER A 1 72 ? 2.056 -2.403 4.955 1.00 95.38 72 SER A C 1
ATOM 573 O O . SER A 1 72 ? 2.918 -1.726 4.402 1.00 95.38 72 SER A O 1
ATOM 575 N N . TYR A 1 73 ? 1.007 -1.869 5.571 1.00 94.19 73 TYR A N 1
ATOM 576 C CA . TYR A 1 73 ? 0.765 -0.431 5.594 1.00 94.19 73 TYR A CA 1
ATOM 577 C C . TYR A 1 73 ? -0.006 0.014 6.837 1.00 94.19 73 TYR A C 1
ATOM 579 O O . TYR A 1 73 ? -0.730 -0.764 7.455 1.00 94.19 73 TYR A O 1
ATOM 587 N N . THR A 1 74 ? 0.110 1.296 7.168 1.00 94.62 74 THR A N 1
ATOM 588 C CA . THR A 1 74 ? -0.714 1.966 8.178 1.00 94.62 74 THR A CA 1
ATOM 589 C C . THR A 1 74 ? -1.732 2.870 7.479 1.00 94.62 74 THR A C 1
ATOM 591 O O . THR A 1 74 ? -1.326 3.742 6.698 1.00 94.62 74 THR A O 1
ATOM 594 N N . PRO A 1 75 ? -3.045 2.702 7.720 1.00 93.50 75 PRO A N 1
ATOM 595 C CA . PRO A 1 75 ? -4.056 3.614 7.199 1.00 93.50 75 PRO A CA 1
ATOM 596 C C . PRO A 1 75 ? -3.830 5.046 7.696 1.00 93.50 75 PRO A C 1
ATOM 598 O O . PRO A 1 75 ? -3.592 5.273 8.881 1.00 93.50 75 PRO A O 1
ATOM 601 N N . LEU A 1 76 ? -3.937 6.020 6.794 1.00 92.81 76 LEU A N 1
ATOM 602 C CA . LEU A 1 76 ? -4.037 7.437 7.136 1.00 92.81 76 LEU A CA 1
ATOM 603 C C . LEU A 1 76 ? -5.494 7.884 6.920 1.00 92.81 76 LEU A C 1
ATOM 605 O O . LEU A 1 76 ? -6.434 7.181 7.288 1.00 92.81 76 LEU A O 1
ATOM 609 N N . GLN A 1 77 ? -5.710 9.059 6.330 1.00 92.62 77 GLN A N 1
ATOM 610 C CA . GLN A 1 77 ? -7.046 9.546 6.007 1.00 92.62 77 GLN A CA 1
ATOM 611 C C . GLN A 1 77 ? -7.519 9.014 4.644 1.00 92.62 77 GLN A C 1
ATOM 613 O O . GLN A 1 77 ? -6.844 9.198 3.631 1.00 92.62 77 GLN A O 1
ATOM 618 N N . GLY A 1 78 ? -8.708 8.405 4.608 1.00 93.12 78 GLY A N 1
ATOM 619 C CA . GLY A 1 78 ? -9.305 7.879 3.376 1.00 93.12 78 GLY A CA 1
ATOM 620 C C . GLY A 1 78 ? -8.532 6.677 2.824 1.00 93.12 78 GLY A C 1
ATOM 621 O O . GLY A 1 78 ? -8.348 5.683 3.525 1.00 93.12 78 GLY A O 1
ATOM 622 N N . ASP A 1 79 ? -8.088 6.775 1.570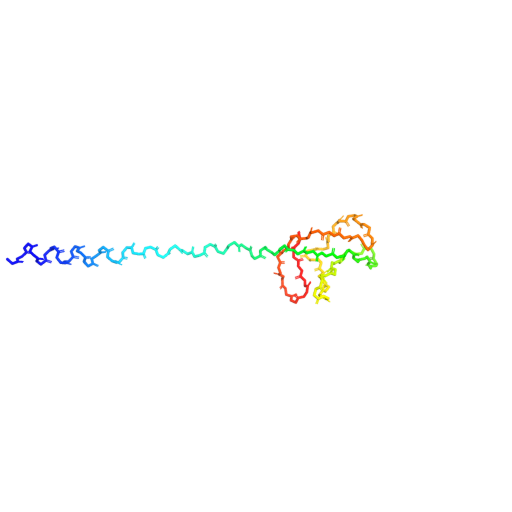 1.00 95.00 79 ASP A N 1
ATOM 623 C CA . ASP A 1 79 ? -7.267 5.751 0.907 1.00 95.00 79 ASP A CA 1
ATOM 624 C C . ASP A 1 79 ? -5.760 6.065 0.938 1.00 95.00 79 ASP A C 1
ATOM 626 O O . ASP A 1 79 ? -4.955 5.354 0.332 1.00 95.00 79 ASP A O 1
ATOM 630 N N . SER A 1 80 ? -5.358 7.116 1.657 1.00 96.62 80 SER A N 1
ATOM 631 C CA . SER A 1 80 ? -3.947 7.412 1.893 1.00 96.62 80 SER A CA 1
ATOM 632 C C . SER A 1 80 ? -3.361 6.449 2.919 1.00 96.62 80 SER A C 1
ATOM 634 O O . SER A 1 80 ? -3.991 6.157 3.938 1.00 96.62 80 SER A O 1
ATOM 636 N N . VAL A 1 81 ? -2.135 5.988 2.682 1.00 96.25 81 VAL A N 1
ATOM 637 C CA . VAL A 1 81 ? -1.455 5.026 3.558 1.00 96.25 81 VAL A CA 1
ATOM 638 C C . VAL A 1 81 ? 0.020 5.358 3.725 1.00 96.25 81 VAL A C 1
ATOM 640 O O . VAL A 1 81 ? 0.644 5.925 2.828 1.00 96.25 81 VAL A O 1
ATOM 643 N N . LYS A 1 82 ? 0.590 4.963 4.861 1.00 95.06 82 LYS A N 1
ATOM 644 C CA . LYS A 1 82 ? 2.038 4.895 5.055 1.00 95.06 82 LYS A CA 1
ATOM 645 C C . LYS A 1 82 ? 2.487 3.459 4.803 1.00 95.06 82 LYS A C 1
ATOM 647 O O . LYS A 1 82 ? 1.911 2.545 5.386 1.00 95.06 82 LYS A O 1
ATOM 652 N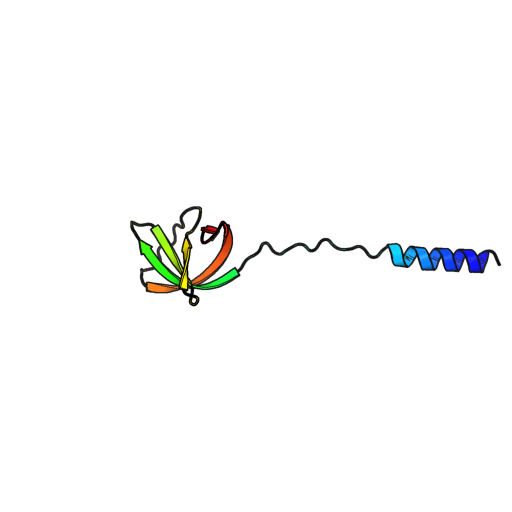 N . ILE A 1 83 ? 3.479 3.284 3.939 1.00 91.50 83 ILE A N 1
ATOM 653 C CA . ILE A 1 83 ? 4.067 1.990 3.563 1.00 91.50 83 ILE A CA 1
ATOM 654 C C . ILE A 1 83 ? 5.505 1.964 4.061 1.00 91.50 83 ILE A C 1
ATOM 656 O O . ILE A 1 83 ? 6.143 3.041 3.993 1.00 91.50 83 ILE A O 1
#

Radius of gyration: 25.18 Å; chains: 1; bounding box: 22×20×80 Å

Secondary structure (DSSP, 8-state):
-HHHHHHHHHHHHHGGG------------EEEEEEEEEETTEEEEEETTS-EEEESSPP---PPTT-EEEEEEEE-STTEEE-